Protein AF-A0A2M8PJF8-F1 (afdb_monomer)

pLDDT: mean 92.07, std 5.93, range [59.44, 97.94]

Secondary structure (DSSP, 8-state):
--S-TT---HHHHHHHHHHHHHHTS----GGGHHHHHHHHHHSSSS---GGGGGGGGTTS----TTT-S--S------HHHHH-HHHHHHHHHHHHHH-

Mean predicted aligned error: 5.05 Å

Solvent-accessible surface area (backbone atoms only — not comparable to full-atom values): 6313 Å² total; per-residue (Å²): 134,88,83,52,97,78,70,71,68,57,64,64,55,52,51,50,52,51,46,46,32,43,76,72,68,67,52,67,67,76,87,45,50,64,35,52,53,19,36,73,77,53,74,26,67,51,95,59,64,74,84,52,47,60,59,73,46,72,88,66,86,68,84,53,73,94,78,49,92,82,72,96,76,82,87,84,75,51,64,51,35,32,70,36,77,75,39,25,56,53,50,52,48,53,50,68,69,74,102

Foldseek 3Di:
DPPDPVPDPVPVVVVVVVCCCCVPVVDDDPVCPQQVVCCVPPVASDPDHPVQQCVLCPPVPDDDCVGDDDDPDDDDDDRCCRPPPVNVVVVSVVSVVVD

Sequence (99 aa):
MEACPLEIEHIPAIVDMRRYLAMTEGQFPQELETTFRNLENNFTPWAFSSETRADWAKDLDVPLMAQAKDVEYLFWVGCAGSFDDRYKKVSRSIVKILK

Nearest PDB structures (foldseek):
  6g2j-assembly1_Z  TM=2.040E-01  e=5.927E+00  Mus musculus

Structure (mmCIF, N/CA/C/O backbone):
data_AF-A0A2M8PJF8-F1
#
_entry.id   AF-A0A2M8PJF8-F1
#
loop_
_atom_site.group_PDB
_atom_site.id
_atom_site.type_symbol
_atom_site.label_atom_id
_atom_site.label_alt_id
_atom_site.label_comp_id
_atom_site.label_asym_id
_atom_site.label_entity_id
_atom_site.label_seq_id
_atom_site.pdbx_PDB_ins_code
_atom_site.Cartn_x
_atom_site.Cartn_y
_atom_site.Cartn_z
_atom_site.occupancy
_atom_site.B_iso_or_equiv
_atom_site.auth_seq_id
_atom_site.auth_comp_id
_atom_site.auth_asym_id
_atom_site.auth_atom_id
_atom_site.pdbx_PDB_model_num
ATOM 1 N N . MET A 1 1 ? -12.345 19.559 3.506 1.00 59.44 1 MET A N 1
ATOM 2 C CA . MET A 1 1 ? -13.764 19.170 3.533 1.00 59.44 1 MET A CA 1
ATOM 3 C C . MET A 1 1 ? -14.539 20.461 3.357 1.00 59.44 1 MET A C 1
ATOM 5 O O . MET A 1 1 ? -14.680 21.195 4.309 1.00 59.44 1 MET A O 1
ATOM 9 N N . GLU A 1 2 ? -14.927 20.805 2.129 1.00 67.12 2 GLU A N 1
ATOM 10 C CA . GLU A 1 2 ? -15.558 22.111 1.830 1.00 67.12 2 GLU A CA 1
ATOM 11 C C . GLU A 1 2 ? -17.069 21.995 1.564 1.00 67.12 2 GLU A C 1
ATOM 13 O O . GLU A 1 2 ? -17.722 22.956 1.182 1.00 67.12 2 GLU A O 1
ATOM 18 N N . ALA A 1 3 ? -17.648 20.803 1.752 1.00 79.94 3 ALA A N 1
ATOM 19 C CA . ALA A 1 3 ? -19.051 20.545 1.426 1.00 79.94 3 ALA A CA 1
ATOM 20 C C . ALA A 1 3 ? -20.028 20.846 2.580 1.00 79.94 3 ALA A C 1
ATOM 22 O O . ALA A 1 3 ? -21.211 21.058 2.324 1.00 79.94 3 ALA A O 1
ATOM 23 N N . CYS A 1 4 ? -19.576 20.830 3.843 1.00 83.56 4 CYS A N 1
ATOM 24 C CA . CYS A 1 4 ? -20.452 21.081 4.990 1.00 83.56 4 CYS A CA 1
ATOM 25 C C . CYS A 1 4 ? -20.511 22.588 5.296 1.00 83.56 4 CYS A C 1
ATOM 27 O O . CYS A 1 4 ? -19.492 23.148 5.692 1.00 83.56 4 CYS A O 1
ATOM 29 N N . PRO A 1 5 ? -21.685 23.242 5.211 1.00 86.19 5 PRO A N 1
ATOM 30 C CA . PRO A 1 5 ? -21.817 24.686 5.441 1.00 86.19 5 PRO A CA 1
ATOM 31 C C . PRO A 1 5 ? -21.659 25.102 6.913 1.00 86.19 5 PRO A C 1
ATOM 33 O O . PRO A 1 5 ? -21.673 26.289 7.217 1.00 86.19 5 PRO A O 1
ATOM 36 N N . LEU A 1 6 ? -21.556 24.130 7.825 1.00 89.19 6 LEU A N 1
ATOM 37 C CA . LEU A 1 6 ? -21.364 24.330 9.265 1.00 89.19 6 LEU A CA 1
ATOM 38 C C . LEU A 1 6 ? -19.978 23.866 9.737 1.00 89.19 6 LEU A C 1
ATOM 40 O O . LEU A 1 6 ? -19.758 23.772 10.939 1.00 89.19 6 LEU A O 1
ATOM 44 N N . GLU A 1 7 ? -19.087 23.512 8.803 1.00 85.62 7 GLU A N 1
ATOM 45 C CA . GLU A 1 7 ? -17.705 23.097 9.095 1.00 85.62 7 GLU A CA 1
ATOM 46 C C . GLU A 1 7 ? -17.606 21.924 10.093 1.00 85.62 7 GLU A C 1
ATOM 48 O O . GLU A 1 7 ? -16.667 21.801 10.877 1.00 85.62 7 GLU A O 1
ATOM 53 N N . ILE A 1 8 ? -18.592 21.019 10.068 1.00 88.38 8 ILE A N 1
ATOM 54 C CA . ILE A 1 8 ? -18.587 19.828 10.921 1.00 88.38 8 ILE A CA 1
ATOM 55 C C . ILE A 1 8 ? -17.636 18.778 10.334 1.00 88.38 8 ILE A C 1
ATOM 57 O O . ILE A 1 8 ? -17.972 18.061 9.383 1.00 88.38 8 ILE A O 1
ATOM 61 N N . GLU A 1 9 ? -16.482 18.620 10.978 1.00 89.44 9 GLU A N 1
ATOM 62 C CA . GLU A 1 9 ? -15.428 17.652 10.640 1.00 89.44 9 GLU A CA 1
ATOM 63 C C . GLU A 1 9 ? -15.746 16.224 11.128 1.00 89.44 9 GLU A C 1
ATOM 65 O O . GLU A 1 9 ? -15.037 15.608 11.925 1.00 89.44 9 GLU A O 1
ATOM 70 N N . HIS A 1 10 ? -16.846 15.661 10.636 1.00 89.31 10 HIS A N 1
ATOM 71 C CA . HIS A 1 10 ? -17.306 14.325 11.024 1.00 89.31 10 HIS A CA 1
ATOM 72 C C . HIS A 1 10 ? -16.415 13.187 10.490 1.00 89.31 10 HIS A C 1
ATOM 74 O O . HIS A 1 10 ? -16.305 12.150 11.144 1.00 89.31 10 HIS A O 1
ATOM 80 N N . ILE A 1 11 ? -15.756 13.345 9.332 1.00 91.94 11 ILE A N 1
ATOM 81 C CA . ILE A 1 11 ? -14.896 12.283 8.775 1.00 91.94 11 ILE A CA 1
ATOM 82 C C . ILE A 1 11 ? -13.649 12.049 9.640 1.00 91.94 11 ILE A C 1
ATOM 84 O O . ILE A 1 11 ? -13.444 10.892 10.010 1.00 91.94 11 ILE A O 1
ATOM 88 N N . PRO A 1 12 ? -12.845 13.070 10.017 1.00 93.25 12 PRO A N 1
ATOM 89 C CA . PRO A 1 12 ? -11.728 12.868 10.939 1.00 93.25 12 PRO A CA 1
ATOM 90 C C . PRO A 1 12 ? -12.160 12.193 12.241 1.00 93.25 12 PRO A C 1
ATOM 92 O O . PRO A 1 12 ? -11.570 11.188 12.622 1.00 93.25 12 PRO A O 1
ATOM 95 N N . ALA A 1 13 ? -13.258 12.651 12.853 1.00 93.31 13 ALA A N 1
ATOM 96 C CA . ALA A 1 13 ? -13.775 12.062 14.088 1.00 93.31 13 ALA A CA 1
ATOM 97 C C . ALA A 1 13 ? -14.123 10.567 13.934 1.00 93.31 13 ALA A C 1
ATOM 99 O O . ALA A 1 13 ? -13.753 9.744 14.773 1.00 93.31 13 ALA A O 1
ATOM 100 N N . ILE A 1 14 ? -14.798 10.186 12.842 1.00 95.62 14 ILE A N 1
ATOM 101 C CA . ILE A 1 14 ? -15.141 8.782 12.561 1.00 95.62 14 ILE A CA 1
ATOM 102 C C . ILE A 1 14 ? -13.886 7.945 12.284 1.00 95.62 14 ILE A C 1
ATOM 104 O O . ILE A 1 14 ? -13.793 6.803 12.7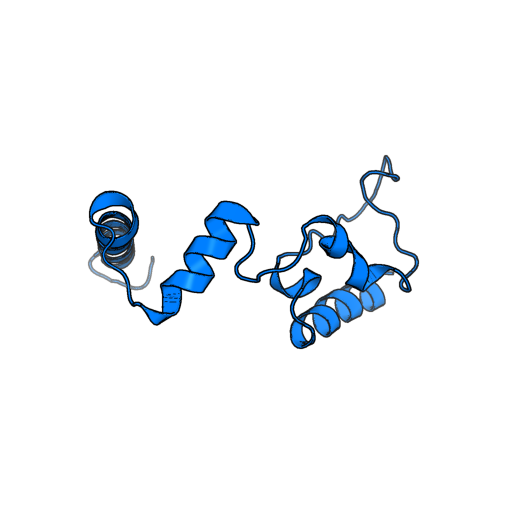41 1.00 95.62 14 ILE A O 1
ATOM 108 N N . VAL A 1 15 ? -12.927 8.483 11.529 1.00 96.50 15 VAL A N 1
ATOM 109 C CA . VAL A 1 15 ? -11.668 7.795 11.215 1.00 96.50 15 VAL A CA 1
ATOM 110 C C . VAL A 1 15 ? -10.841 7.578 12.483 1.00 96.50 15 VAL A C 1
ATOM 112 O O . VAL A 1 15 ? -10.321 6.481 12.678 1.00 96.50 15 VAL A O 1
ATOM 115 N N . ASP A 1 16 ? -10.770 8.570 13.367 1.00 97.12 16 ASP A N 1
ATOM 116 C CA . ASP A 1 16 ? -10.035 8.490 14.630 1.00 97.12 16 ASP A CA 1
ATOM 117 C C . ASP A 1 16 ? -10.665 7.479 15.588 1.00 97.12 16 ASP A C 1
ATOM 119 O O . ASP A 1 16 ? -9.959 6.629 16.132 1.00 97.12 16 ASP A O 1
ATOM 123 N N . MET A 1 17 ? -11.996 7.483 15.714 1.00 97.38 17 MET A N 1
ATOM 124 C CA . MET A 1 17 ? -12.727 6.464 16.469 1.00 97.38 17 MET A CA 1
ATOM 125 C C . MET A 1 17 ? -12.435 5.053 15.936 1.00 97.38 17 MET A C 1
ATOM 127 O O . MET A 1 17 ? -12.121 4.154 16.712 1.00 97.38 17 MET A O 1
ATOM 131 N N . ARG A 1 18 ? -12.487 4.837 14.613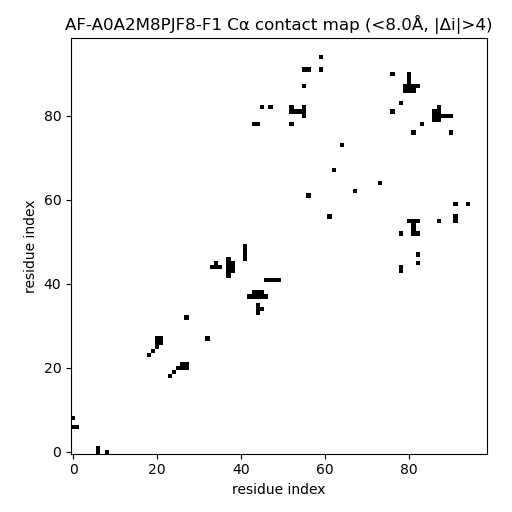 1.00 96.69 18 ARG A N 1
ATOM 132 C CA . ARG A 1 18 ? -12.171 3.526 14.013 1.00 96.69 18 ARG A CA 1
ATOM 133 C C . ARG A 1 18 ? -10.718 3.124 14.231 1.00 96.69 18 ARG A C 1
ATOM 135 O O . ARG A 1 18 ? -10.447 1.947 14.445 1.00 96.69 18 ARG A O 1
ATOM 142 N N . ARG A 1 19 ? -9.791 4.084 14.191 1.00 96.25 19 ARG A N 1
ATOM 143 C CA . ARG A 1 19 ? -8.378 3.838 14.486 1.00 96.25 19 ARG A CA 1
ATOM 144 C C . ARG A 1 19 ? -8.190 3.393 15.932 1.00 96.25 19 ARG A C 1
ATOM 146 O O . ARG A 1 19 ? -7.483 2.420 16.150 1.00 96.25 19 ARG A O 1
ATOM 153 N N . TYR A 1 20 ? -8.844 4.055 16.888 1.00 97.94 20 TYR A N 1
ATOM 154 C CA . TYR A 1 20 ? -8.821 3.655 18.297 1.00 97.94 20 TYR A CA 1
ATOM 155 C C . TYR A 1 20 ? -9.377 2.237 18.485 1.00 97.94 20 TYR A C 1
ATOM 157 O O . TYR A 1 20 ? -8.716 1.395 19.089 1.00 97.94 20 TYR A O 1
ATOM 165 N N . LEU A 1 21 ? -10.542 1.940 17.897 1.00 97.56 21 LEU A N 1
ATOM 166 C CA . LEU A 1 21 ? -11.136 0.603 17.965 1.00 97.56 21 LEU A CA 1
ATOM 167 C C . LEU A 1 21 ? -10.189 -0.466 17.404 1.00 97.56 21 LEU A C 1
ATOM 169 O O . LEU A 1 21 ? -9.960 -1.477 18.056 1.00 97.5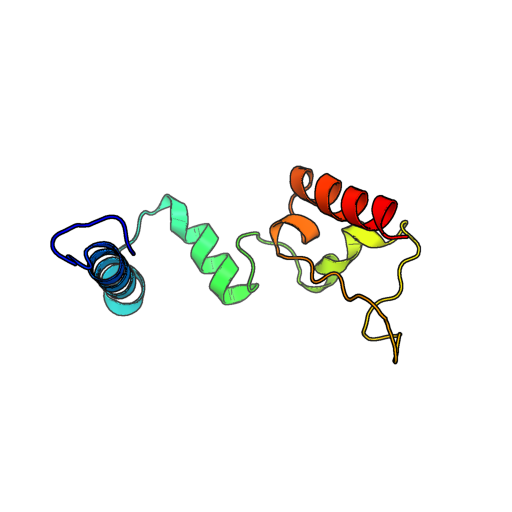6 21 LEU A O 1
ATOM 173 N N . ALA A 1 22 ? -9.584 -0.231 16.239 1.00 95.12 22 ALA A N 1
ATOM 174 C CA . ALA A 1 22 ? -8.715 -1.218 15.607 1.00 95.12 22 ALA A CA 1
ATOM 175 C C . ALA A 1 22 ? -7.346 -1.363 16.298 1.00 95.12 22 ALA A C 1
ATOM 177 O O . ALA A 1 22 ? -6.888 -2.484 16.497 1.00 95.12 22 ALA A O 1
ATOM 178 N N . MET A 1 23 ? -6.683 -0.253 16.642 1.00 94.50 23 MET A N 1
ATOM 179 C CA . MET A 1 23 ? -5.296 -0.255 17.131 1.00 94.50 23 MET A CA 1
ATOM 180 C C . MET A 1 23 ? -5.175 -0.385 18.651 1.00 94.50 23 MET A C 1
ATOM 182 O O . MET A 1 23 ? -4.169 -0.907 19.121 1.00 94.50 23 MET A O 1
ATOM 186 N N . THR A 1 24 ? -6.160 0.097 19.413 1.00 96.75 24 THR A N 1
ATOM 187 C CA . THR A 1 24 ? -6.129 0.070 20.884 1.00 96.75 24 THR A CA 1
ATOM 188 C C . THR A 1 24 ? -7.010 -1.041 21.441 1.00 96.75 24 THR A C 1
ATOM 190 O O . THR A 1 24 ? -6.558 -1.815 22.277 1.00 96.75 24 THR A O 1
ATOM 193 N N . GLU A 1 25 ? -8.254 -1.144 20.969 1.00 97.19 25 GLU A N 1
ATOM 194 C CA . GLU A 1 25 ? -9.226 -2.123 21.487 1.00 97.19 25 GLU A CA 1
ATOM 195 C C . GLU A 1 25 ? -9.169 -3.477 20.759 1.00 97.19 25 GLU A C 1
ATOM 197 O O . GLU A 1 25 ? -9.806 -4.437 21.190 1.00 97.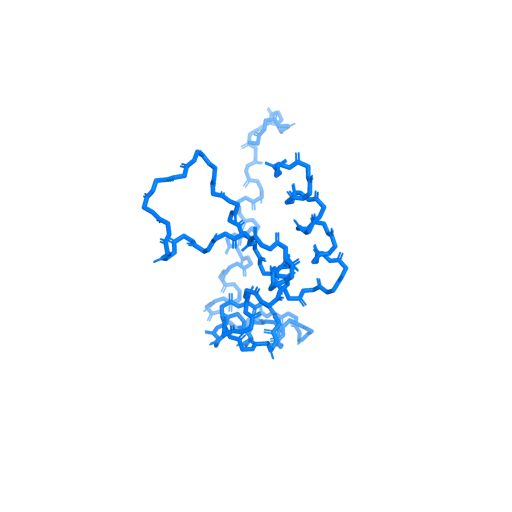19 25 GLU A O 1
ATOM 202 N N . GLY A 1 26 ? -8.457 -3.567 19.629 1.00 94.81 26 GLY A N 1
ATOM 203 C CA . GLY A 1 26 ? -8.437 -4.767 18.784 1.00 94.81 26 GLY A CA 1
ATOM 204 C C . GLY A 1 26 ? -9.804 -5.121 18.180 1.00 94.81 26 GLY A C 1
ATOM 205 O O . GLY A 1 26 ? -10.037 -6.262 17.791 1.00 94.81 26 GLY A O 1
ATOM 206 N N . GLN A 1 27 ? -10.726 -4.159 18.113 1.00 96.75 27 GLN A N 1
ATOM 207 C CA . GLN A 1 27 ? -12.084 -4.336 17.614 1.00 96.75 27 GLN A CA 1
ATOM 208 C C . GLN A 1 27 ? -12.173 -3.980 16.130 1.00 96.75 27 GLN A C 1
ATOM 210 O O . GLN A 1 27 ? -12.203 -2.811 15.738 1.00 96.75 27 GLN A O 1
ATOM 215 N N . PHE A 1 28 ? -12.267 -5.008 15.292 1.00 95.75 28 PHE A N 1
ATOM 216 C CA . PHE A 1 28 ? -12.501 -4.889 13.856 1.00 95.75 28 PHE A CA 1
ATOM 217 C C . PHE A 1 28 ? -13.248 -6.123 13.316 1.00 95.75 28 PHE A C 1
ATOM 219 O O . PHE A 1 28 ? -13.256 -7.166 13.970 1.00 95.75 28 PHE A O 1
ATOM 226 N N . PRO A 1 29 ? -13.892 -6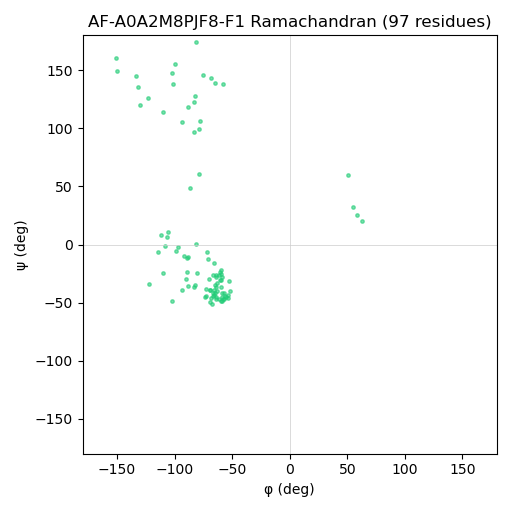.028 12.137 1.00 96.38 29 PRO A N 1
ATOM 227 C CA . PRO A 1 29 ? -14.569 -7.166 11.515 1.00 96.38 29 PRO A CA 1
ATOM 228 C C . PRO A 1 29 ? -13.624 -8.346 11.268 1.00 96.38 29 PRO A C 1
ATOM 230 O O . PRO A 1 29 ? -12.504 -8.153 10.787 1.00 96.38 29 PRO A O 1
ATOM 233 N N . GLN A 1 30 ? -14.086 -9.568 11.541 1.00 95.69 30 GLN A N 1
ATOM 234 C CA . GLN A 1 30 ? -13.277 -10.786 11.413 1.00 95.69 30 GLN A CA 1
ATOM 235 C C . GLN A 1 30 ? -12.769 -11.000 9.978 1.00 95.69 30 GLN A C 1
ATOM 237 O O . GLN A 1 30 ? -11.665 -11.495 9.758 1.00 95.69 30 GLN A O 1
ATOM 242 N N . GLU A 1 31 ? -13.526 -10.548 8.981 1.00 95.88 31 GLU A N 1
ATOM 243 C CA . GLU A 1 31 ? -13.164 -10.608 7.566 1.00 95.88 31 GLU A CA 1
ATOM 244 C C . GLU A 1 31 ? -11.870 -9.835 7.249 1.00 95.88 31 GLU A C 1
ATOM 246 O O . GLU A 1 31 ? -11.189 -10.134 6.266 1.00 95.88 31 GLU A O 1
ATOM 251 N N . LEU A 1 32 ? -11.500 -8.852 8.080 1.00 94.69 32 LEU A N 1
ATOM 252 C CA . LEU A 1 32 ? -10.284 -8.055 7.912 1.00 94.69 32 LEU A CA 1
ATOM 253 C C . LEU A 1 32 ? -9.049 -8.667 8.576 1.00 94.69 32 LEU A C 1
ATOM 255 O O . LEU A 1 32 ? -7.942 -8.219 8.282 1.00 94.69 32 LEU A O 1
ATOM 259 N N . GLU A 1 33 ? -9.195 -9.703 9.403 1.00 94.50 33 GLU A N 1
ATOM 260 C CA . GLU A 1 33 ? -8.096 -10.285 10.183 1.00 94.50 33 GLU A CA 1
ATOM 261 C C . GLU A 1 33 ? -6.917 -10.710 9.295 1.00 94.50 33 GLU A C 1
ATOM 263 O O . GLU A 1 33 ? -5.761 -10.379 9.559 1.00 94.50 33 GLU A O 1
ATOM 268 N N . THR A 1 34 ? -7.207 -11.381 8.176 1.00 95.06 34 THR A N 1
ATOM 269 C CA . THR A 1 34 ? -6.170 -11.785 7.215 1.00 95.06 34 THR A CA 1
ATOM 270 C C . THR A 1 34 ? -5.504 -10.587 6.548 1.00 95.06 34 THR A C 1
ATOM 272 O O . THR A 1 34 ? -4.288 -10.583 6.371 1.00 95.06 34 THR A O 1
ATOM 275 N N . THR A 1 35 ? -6.278 -9.555 6.215 1.00 94.44 35 THR A N 1
ATOM 276 C CA . THR A 1 35 ? -5.744 -8.332 5.609 1.00 94.44 35 THR A CA 1
ATOM 277 C C . THR A 1 35 ? -4.806 -7.614 6.575 1.00 94.44 35 THR A C 1
ATOM 279 O O . THR A 1 35 ? -3.700 -7.251 6.184 1.00 94.44 35 THR A O 1
ATOM 282 N N . PHE A 1 36 ? -5.203 -7.444 7.838 1.00 94.56 36 PHE A N 1
ATOM 283 C CA . PHE A 1 36 ? -4.383 -6.784 8.856 1.00 94.56 36 PHE A CA 1
ATOM 284 C C . PHE A 1 36 ? -3.117 -7.571 9.176 1.00 94.56 36 PHE A C 1
ATOM 286 O O . PHE A 1 36 ? -2.035 -6.989 9.165 1.00 94.56 36 PHE A O 1
AT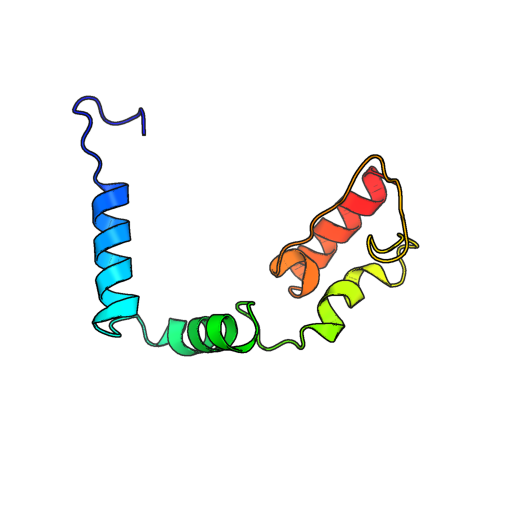OM 293 N N . ARG A 1 37 ? -3.215 -8.897 9.314 1.00 93.88 37 ARG A N 1
ATOM 294 C CA . ARG A 1 37 ? -2.039 -9.759 9.483 1.00 93.88 37 ARG A CA 1
ATOM 295 C C . ARG A 1 37 ? -1.062 -9.638 8.310 1.00 93.88 37 ARG A C 1
ATOM 297 O O . ARG A 1 37 ? 0.147 -9.600 8.524 1.00 93.88 37 ARG A O 1
ATOM 304 N N . ASN A 1 38 ? -1.553 -9.576 7.072 1.00 95.00 38 ASN A N 1
ATOM 305 C CA . ASN A 1 38 ? -0.686 -9.395 5.905 1.00 95.00 38 ASN A CA 1
ATOM 306 C C . ASN A 1 38 ? -0.066 -7.992 5.865 1.00 95.00 38 ASN A C 1
ATOM 308 O O . ASN A 1 38 ? 1.109 -7.862 5.534 1.00 95.00 38 ASN A O 1
ATOM 312 N N . LEU A 1 39 ? -0.817 -6.948 6.226 1.00 93.25 39 LEU A N 1
ATOM 313 C CA . LEU A 1 39 ? -0.288 -5.584 6.290 1.00 93.25 39 LEU A CA 1
ATOM 314 C C . LEU A 1 39 ? 0.821 -5.453 7.337 1.00 93.25 39 LEU A C 1
ATOM 316 O O . LEU A 1 39 ? 1.821 -4.799 7.061 1.00 93.25 39 LEU A O 1
ATOM 320 N N . GLU A 1 40 ? 0.667 -6.102 8.489 1.00 91.31 40 GLU A N 1
ATOM 321 C CA . GLU A 1 40 ? 1.664 -6.109 9.561 1.00 91.31 40 GLU A CA 1
ATOM 322 C C . GLU A 1 40 ? 2.937 -6.873 9.169 1.00 91.31 40 GLU A C 1
ATOM 324 O O . GLU A 1 40 ? 4.040 -6.370 9.359 1.00 91.31 40 GLU A O 1
ATOM 329 N N . ASN A 1 41 ? 2.799 -8.066 8.582 1.00 91.81 41 ASN A N 1
ATOM 330 C CA . ASN A 1 41 ? 3.947 -8.938 8.308 1.00 91.81 41 ASN A CA 1
ATOM 331 C C . ASN A 1 41 ? 4.610 -8.683 6.945 1.00 91.81 41 ASN A C 1
ATOM 333 O O . ASN A 1 41 ? 5.824 -8.810 6.809 1.00 91.81 41 ASN A O 1
ATOM 337 N N . ASN A 1 42 ? 3.821 -8.340 5.925 1.00 91.50 42 ASN A N 1
ATOM 338 C CA . ASN A 1 42 ? 4.268 -8.256 4.531 1.00 91.50 42 ASN A CA 1
ATOM 339 C C . ASN A 1 42 ? 4.226 -6.827 3.967 1.00 91.50 42 ASN A C 1
ATOM 341 O O . ASN A 1 42 ? 4.668 -6.614 2.838 1.00 91.50 42 ASN A O 1
ATOM 345 N N . PHE A 1 43 ? 3.683 -5.846 4.701 1.00 91.25 43 PHE A N 1
ATOM 346 C CA . PHE A 1 43 ? 3.473 -4.467 4.224 1.00 91.25 43 PHE A CA 1
ATOM 347 C C . PHE A 1 43 ? 2.583 -4.372 2.965 1.00 91.25 43 PHE A C 1
ATOM 349 O O . PHE A 1 43 ? 2.663 -3.428 2.176 1.00 91.25 43 PHE A O 1
ATOM 356 N N . THR A 1 44 ? 1.714 -5.361 2.757 1.00 93.69 44 THR A N 1
ATOM 357 C CA . THR A 1 44 ? 0.759 -5.449 1.643 1.00 93.69 44 THR A CA 1
ATOM 358 C C . THR A 1 44 ? -0.479 -6.225 2.104 1.00 93.69 44 THR A C 1
ATOM 360 O O . THR A 1 44 ? -0.350 -7.091 2.961 1.00 93.69 44 THR A O 1
ATOM 363 N N . PRO A 1 45 ? -1.692 -5.961 1.580 1.00 93.69 45 PRO A N 1
ATOM 364 C CA . PRO A 1 45 ? -2.888 -6.690 2.016 1.00 93.69 45 PRO A CA 1
ATOM 365 C C . PRO A 1 45 ? -2.923 -8.157 1.542 1.00 93.69 45 PRO A C 1
ATOM 367 O O . PRO A 1 45 ? -3.731 -8.947 2.034 1.00 93.69 45 PRO A O 1
ATOM 370 N N . TRP A 1 46 ? -2.044 -8.545 0.612 1.00 91.38 46 TRP A N 1
ATOM 371 C CA . TRP A 1 46 ? -1.930 -9.911 0.094 1.00 91.38 46 TRP A CA 1
ATOM 372 C C . TRP A 1 46 ? -0.776 -10.689 0.738 1.00 91.38 46 TRP A C 1
ATOM 374 O O . TRP A 1 46 ? 0.223 -10.113 1.155 1.00 91.38 46 TRP A O 1
ATOM 384 N N . ALA A 1 47 ? -0.872 -12.017 0.747 1.00 90.00 47 ALA A N 1
ATOM 385 C CA . ALA A 1 47 ? 0.163 -12.913 1.267 1.00 90.00 47 ALA A CA 1
ATOM 386 C C . ALA A 1 47 ? 1.228 -13.265 0.205 1.00 90.00 47 ALA A C 1
ATOM 388 O O . ALA A 1 47 ? 1.526 -14.436 -0.019 1.00 90.00 47 ALA A O 1
ATOM 389 N N . PHE A 1 48 ? 1.768 -12.260 -0.492 1.00 91.25 48 PHE A N 1
ATOM 390 C CA . PHE A 1 48 ? 2.855 -12.450 -1.460 1.00 91.25 48 PHE A CA 1
ATOM 391 C C . PHE A 1 48 ? 4.199 -12.022 -0.871 1.00 91.25 48 PHE A C 1
ATOM 393 O O . PHE A 1 48 ? 4.267 -11.074 -0.090 1.00 91.25 48 PHE A O 1
ATOM 400 N N . SER A 1 49 ? 5.272 -12.696 -1.294 1.00 90.62 49 SER A N 1
ATOM 401 C CA . SER A 1 49 ? 6.639 -12.314 -0.929 1.00 90.62 49 SER A CA 1
ATOM 402 C C . SER A 1 49 ? 6.999 -10.949 -1.518 1.00 90.62 49 SER A C 1
ATOM 404 O O . SER A 1 49 ? 6.714 -10.666 -2.688 1.00 90.62 49 SER A O 1
ATOM 406 N N . SER A 1 50 ? 7.692 -10.129 -0.727 1.00 89.25 50 SER A N 1
ATOM 407 C CA . SER A 1 50 ? 8.219 -8.826 -1.141 1.00 89.25 50 SER A CA 1
ATOM 408 C C . SER A 1 50 ? 9.174 -8.922 -2.337 1.00 89.25 50 SER A C 1
ATOM 410 O O . SER A 1 50 ? 9.223 -7.999 -3.150 1.00 89.25 50 SER A O 1
ATOM 412 N N . GLU A 1 51 ? 9.864 -10.051 -2.509 1.00 91.25 51 GLU A N 1
ATOM 413 C CA . GLU A 1 51 ? 10.782 -10.302 -3.629 1.00 91.25 51 GLU A CA 1
ATOM 414 C C . GLU A 1 51 ? 10.061 -10.307 -4.983 1.00 91.25 51 GLU A C 1
ATOM 416 O O . GLU A 1 51 ? 10.597 -9.848 -5.988 1.00 91.25 51 GLU A O 1
ATOM 421 N N . THR A 1 52 ? 8.804 -10.758 -5.004 1.00 92.56 52 THR A N 1
ATOM 422 C CA . THR A 1 52 ? 8.000 -10.865 -6.234 1.00 92.56 52 THR A CA 1
ATOM 423 C C . THR A 1 52 ? 7.364 -9.537 -6.658 1.00 92.56 52 THR A C 1
ATOM 425 O O . THR A 1 52 ? 6.673 -9.460 -7.673 1.00 92.56 52 THR A O 1
ATOM 428 N N . ARG A 1 53 ? 7.596 -8.448 -5.910 1.00 92.50 53 ARG A N 1
ATOM 429 C CA . ARG A 1 53 ? 6.938 -7.144 -6.113 1.00 92.50 53 ARG A CA 1
ATOM 430 C C . ARG A 1 53 ? 7.212 -6.518 -7.486 1.00 92.50 53 ARG A C 1
ATOM 432 O O . ARG A 1 53 ? 6.397 -5.721 -7.959 1.00 92.50 53 ARG A O 1
ATOM 439 N N . ALA A 1 54 ? 8.340 -6.857 -8.112 1.00 93.56 54 ALA A N 1
ATOM 440 C CA . ALA A 1 54 ? 8.746 -6.366 -9.432 1.00 93.56 54 ALA A CA 1
ATOM 441 C C . ALA A 1 54 ? 8.409 -7.334 -10.584 1.00 93.56 54 ALA A C 1
ATOM 443 O O . ALA 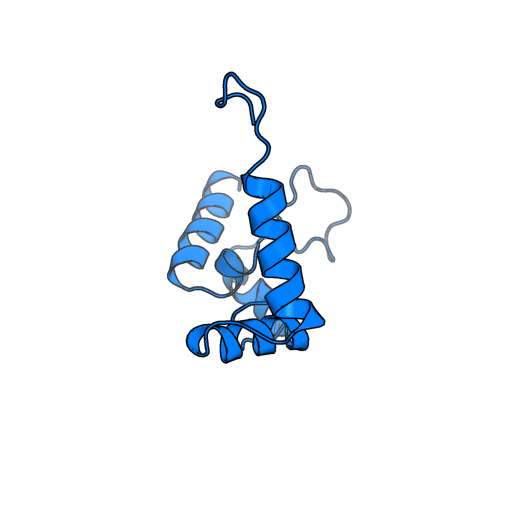A 1 54 ? 8.630 -7.003 -11.749 1.00 93.56 54 ALA A O 1
ATOM 444 N N . ASP A 1 55 ? 7.840 -8.508 -10.292 1.00 93.88 55 ASP A N 1
ATOM 445 C CA . ASP A 1 55 ? 7.634 -9.572 -11.282 1.00 93.88 55 ASP A CA 1
ATOM 446 C C . ASP A 1 55 ? 6.736 -9.155 -12.446 1.00 93.88 55 ASP A C 1
ATOM 448 O O . ASP A 1 55 ? 6.933 -9.597 -13.577 1.00 93.88 55 ASP A O 1
ATOM 452 N N . TRP A 1 56 ? 5.788 -8.254 -12.189 1.00 94.69 56 TRP A N 1
ATOM 453 C CA . TRP A 1 56 ? 4.855 -7.738 -13.189 1.00 94.69 56 TRP A CA 1
ATOM 454 C C . TRP A 1 56 ? 5.536 -7.023 -14.372 1.00 94.69 56 TRP A C 1
ATOM 456 O O . TRP A 1 56 ? 4.906 -6.906 -15.427 1.00 94.69 56 TRP A O 1
ATOM 466 N N . ALA A 1 57 ? 6.779 -6.551 -14.197 1.00 94.06 57 ALA A N 1
ATOM 467 C CA . ALA A 1 57 ? 7.531 -5.747 -15.164 1.00 94.06 57 ALA A CA 1
ATOM 468 C C . ALA A 1 57 ? 8.695 -6.491 -15.847 1.00 94.06 57 ALA A C 1
ATOM 470 O O . ALA A 1 57 ? 9.360 -5.897 -16.695 1.00 94.06 57 ALA A O 1
ATOM 471 N N . LYS A 1 58 ? 8.947 -7.768 -15.512 1.00 91.62 58 LYS A N 1
ATOM 472 C CA . LYS A 1 58 ? 10.116 -8.540 -15.992 1.00 91.62 58 LYS A CA 1
ATOM 473 C C . LYS A 1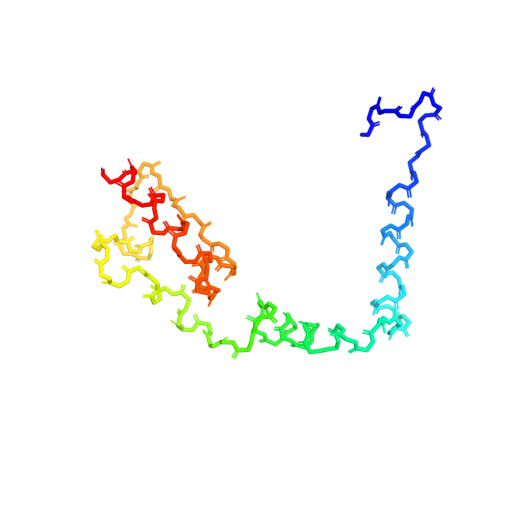 58 ? 10.285 -8.546 -17.517 1.00 91.62 58 LYS A C 1
ATOM 475 O O . LYS A 1 58 ? 11.406 -8.606 -18.004 1.00 91.62 58 LYS A O 1
ATOM 480 N N . ASP A 1 59 ? 9.190 -8.478 -18.263 1.00 92.88 59 ASP A N 1
ATOM 481 C CA . ASP A 1 59 ? 9.149 -8.539 -19.726 1.00 92.88 59 ASP A CA 1
ATOM 482 C C . ASP A 1 59 ? 8.872 -7.182 -20.398 1.00 92.88 59 ASP A C 1
ATOM 484 O O . ASP A 1 59 ? 8.596 -7.128 -21.595 1.00 92.88 59 ASP A O 1
ATOM 488 N N . LEU A 1 60 ? 8.919 -6.078 -19.645 1.00 92.00 60 LEU A N 1
ATOM 489 C CA . LEU A 1 60 ? 8.649 -4.734 -20.167 1.00 92.00 60 LEU A CA 1
ATOM 490 C C . LEU A 1 60 ? 9.909 -3.922 -20.494 1.00 92.00 60 LEU A C 1
ATOM 492 O O . LEU A 1 60 ? 9.783 -2.837 -21.068 1.00 92.00 60 LEU A O 1
ATOM 496 N N . ASP A 1 61 ? 11.097 -4.455 -20.182 1.00 89.12 61 ASP A N 1
ATOM 497 C CA . ASP A 1 61 ? 12.385 -3.794 -20.432 1.00 89.12 61 ASP A CA 1
ATOM 498 C C . ASP A 1 61 ? 12.374 -2.354 -19.879 1.00 89.12 61 ASP A C 1
ATOM 500 O O . ASP A 1 61 ? 12.438 -1.364 -20.608 1.00 89.12 61 ASP A O 1
ATOM 504 N N . VAL A 1 62 ? 12.153 -2.258 -18.564 1.00 89.75 62 VAL A N 1
ATOM 505 C CA . VAL A 1 62 ? 12.130 -1.007 -17.793 1.00 89.75 62 VAL A CA 1
ATOM 506 C C . VAL A 1 62 ? 13.165 -1.138 -16.676 1.00 89.75 62 VAL A C 1
ATOM 508 O O . VAL A 1 62 ? 13.100 -2.116 -15.923 1.00 89.75 62 VAL A O 1
ATOM 511 N N . PRO A 1 63 ? 14.117 -0.198 -16.545 1.00 89.94 63 PRO A N 1
ATOM 512 C CA . PRO A 1 63 ? 15.134 -0.282 -15.509 1.00 89.94 63 PRO A CA 1
ATOM 513 C C . PRO A 1 63 ? 14.515 -0.091 -14.123 1.00 89.94 63 PRO A C 1
ATOM 515 O O . PRO A 1 63 ? 13.611 0.723 -13.924 1.00 89.94 63 PRO A O 1
ATOM 518 N N . LEU A 1 64 ? 15.034 -0.819 -13.134 1.00 90.56 64 LEU A N 1
ATOM 519 C CA . LEU A 1 64 ? 14.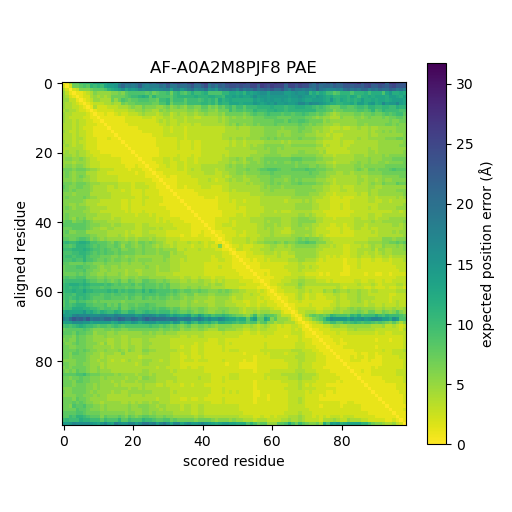705 -0.545 -11.739 1.00 90.56 64 LEU A CA 1
ATOM 520 C C . LEU A 1 64 ? 15.459 0.702 -11.273 1.00 90.56 64 LEU A C 1
ATOM 522 O O . LEU A 1 64 ? 16.621 0.899 -11.624 1.00 90.56 64 LEU A O 1
ATOM 526 N N . MET A 1 65 ? 14.847 1.496 -10.393 1.00 90.31 65 MET A N 1
ATOM 527 C CA . MET A 1 65 ? 15.506 2.683 -9.826 1.00 90.31 65 MET A CA 1
ATOM 528 C C . MET A 1 65 ? 16.799 2.341 -9.063 1.00 90.31 65 MET A C 1
ATOM 530 O O . MET A 1 65 ? 17.706 3.153 -8.985 1.00 90.31 65 MET A O 1
ATOM 534 N N . ALA A 1 66 ? 16.937 1.114 -8.549 1.00 88.44 66 ALA A N 1
ATOM 535 C CA . ALA A 1 66 ? 18.188 0.647 -7.940 1.00 88.44 66 ALA A CA 1
ATOM 536 C C . ALA A 1 66 ? 19.361 0.528 -8.941 1.00 88.44 66 ALA A C 1
ATOM 538 O O . ALA A 1 66 ? 20.510 0.404 -8.527 1.00 88.44 66 ALA A O 1
ATOM 539 N N . GLN A 1 67 ? 19.074 0.522 -10.246 1.00 87.81 67 GLN A N 1
ATOM 540 C CA . GLN A 1 67 ? 20.038 0.329 -11.334 1.00 87.81 67 GLN A CA 1
ATOM 541 C C . GLN A 1 67 ? 20.272 1.614 -12.143 1.00 87.81 67 GLN A C 1
ATOM 543 O O . GLN A 1 67 ? 21.332 1.767 -12.747 1.00 87.81 67 GLN A O 1
ATOM 548 N N . ALA A 1 68 ? 19.308 2.537 -12.154 1.00 86.06 68 ALA A N 1
ATOM 549 C CA . ALA A 1 68 ? 19.392 3.814 -12.857 1.00 86.06 68 ALA A CA 1
ATOM 550 C C . ALA A 1 68 ? 19.715 4.953 -11.880 1.00 86.06 68 ALA A C 1
ATOM 552 O O . ALA A 1 68 ? 19.179 4.997 -10.778 1.00 86.06 68 ALA A O 1
ATOM 553 N N . LYS A 1 69 ? 20.600 5.876 -12.274 1.00 76.31 69 LYS A N 1
ATOM 554 C CA . LYS A 1 69 ? 20.977 7.020 -11.423 1.00 76.31 69 LYS A CA 1
ATOM 555 C C . LYS A 1 69 ? 20.139 8.264 -11.699 1.00 76.31 69 LYS A C 1
ATOM 557 O O . LYS A 1 69 ? 19.728 8.911 -10.747 1.00 76.31 69 LYS A O 1
ATOM 562 N N . ASP A 1 70 ? 19.829 8.520 -12.968 1.00 87.94 70 ASP A N 1
ATOM 563 C CA . ASP A 1 70 ? 19.054 9.679 -13.402 1.00 87.94 70 ASP A CA 1
ATOM 564 C C . ASP A 1 70 ? 17.927 9.220 -14.331 1.00 87.94 70 ASP A C 1
ATOM 566 O O . ASP A 1 70 ? 18.171 8.600 -15.367 1.00 87.94 70 ASP A O 1
ATOM 570 N N . VAL A 1 71 ? 16.685 9.498 -13.936 1.00 90.44 71 VAL A N 1
ATOM 571 C CA . VAL A 1 71 ? 15.473 9.224 -14.717 1.00 90.44 71 VAL A CA 1
ATOM 572 C C . VAL A 1 71 ? 14.577 10.456 -14.687 1.00 90.44 71 VAL A C 1
ATOM 574 O O . VAL A 1 71 ? 14.508 11.144 -13.671 1.00 90.44 71 VAL A O 1
ATOM 577 N N . GLU A 1 72 ? 13.873 10.732 -15.784 1.00 90.56 72 GLU A N 1
ATOM 578 C CA . GLU A 1 72 ? 12.898 11.832 -15.837 1.00 90.56 72 GLU A CA 1
ATOM 579 C C . GLU A 1 72 ? 11.635 11.492 -15.030 1.00 90.56 72 GLU A C 1
ATOM 581 O O . GLU A 1 72 ? 11.092 12.335 -14.318 1.00 90.56 72 GLU A O 1
ATOM 586 N N . TYR A 1 73 ? 11.208 10.225 -15.086 1.00 90.44 73 TYR A N 1
ATOM 587 C CA . TYR A 1 73 ? 10.018 9.734 -14.400 1.00 90.44 73 TYR A CA 1
ATOM 588 C C . TYR A 1 73 ? 10.296 8.438 -13.638 1.00 90.44 73 TYR A C 1
ATOM 590 O O . TYR A 1 73 ? 10.881 7.493 -14.167 1.00 90.44 73 TYR A O 1
ATOM 598 N N . LEU A 1 74 ? 9.793 8.372 -12.402 1.00 92.38 74 LEU A N 1
ATOM 599 C CA . LEU A 1 74 ? 9.729 7.154 -11.600 1.00 92.38 74 LEU A CA 1
ATOM 600 C C . LEU A 1 74 ? 8.273 6.719 -11.460 1.00 92.38 74 LEU A C 1
ATOM 602 O O . LEU A 1 74 ? 7.476 7.376 -10.787 1.00 92.38 74 LEU A O 1
ATOM 606 N N . PHE A 1 75 ? 7.928 5.571 -12.039 1.00 93.94 75 PHE A N 1
ATOM 607 C CA . PHE A 1 75 ? 6.617 4.980 -11.803 1.00 93.94 75 PHE A CA 1
ATOM 608 C C . PHE A 1 75 ? 6.613 4.174 -10.495 1.00 93.94 75 PHE A C 1
ATOM 610 O O . PHE A 1 75 ? 7.015 3.009 -10.452 1.00 93.94 75 PHE A O 1
ATOM 617 N N . TRP A 1 76 ? 6.153 4.800 -9.409 1.00 93.69 76 TRP A N 1
ATOM 618 C CA . TRP A 1 76 ? 6.037 4.153 -8.100 1.00 93.69 76 TRP A CA 1
ATOM 619 C C . TRP A 1 76 ? 4.793 3.261 -8.019 1.00 93.69 76 TRP A C 1
ATOM 621 O O . TRP A 1 76 ? 3.674 3.722 -7.787 1.00 93.69 76 TRP A O 1
ATOM 631 N N . VAL A 1 77 ? 4.981 1.955 -8.202 1.00 94.94 77 VAL A N 1
ATOM 632 C CA . VAL A 1 77 ? 3.866 1.000 -8.237 1.00 94.94 77 VAL A CA 1
ATOM 633 C C . VAL A 1 77 ? 3.432 0.594 -6.828 1.00 94.94 77 VAL A C 1
ATOM 635 O O . VAL A 1 77 ? 4.252 0.190 -6.002 1.00 94.94 77 VAL A O 1
ATOM 638 N N . GLY A 1 78 ? 2.131 0.715 -6.546 1.00 94.75 78 GLY A N 1
ATOM 639 C CA . GLY A 1 78 ? 1.506 0.281 -5.292 1.00 94.75 78 GLY A CA 1
ATOM 640 C C . GLY A 1 78 ? 1.195 -1.221 -5.256 1.00 94.75 78 GLY A C 1
ATOM 641 O O . GLY A 1 78 ? 1.320 -1.919 -6.259 1.00 94.75 78 GLY A O 1
ATOM 642 N N . CYS A 1 79 ? 0.729 -1.721 -4.107 1.00 95.38 79 CYS A N 1
ATOM 643 C CA . CYS A 1 79 ? 0.503 -3.155 -3.878 1.00 95.38 79 CYS A CA 1
ATOM 644 C C . CYS A 1 79 ? -0.391 -3.806 -4.946 1.00 95.38 79 CYS A C 1
ATOM 646 O O . CYS A 1 79 ? -0.059 -4.873 -5.450 1.00 95.38 79 CYS A O 1
ATOM 648 N N . ALA A 1 80 ? -1.482 -3.142 -5.339 1.00 95.38 80 ALA A N 1
ATOM 649 C CA . ALA A 1 80 ? -2.390 -3.660 -6.361 1.00 95.38 80 ALA A CA 1
ATOM 650 C C . ALA A 1 80 ? -1.687 -3.832 -7.718 1.00 95.38 80 ALA A C 1
ATOM 652 O O . ALA A 1 80 ? -1.771 -4.890 -8.329 1.00 95.38 80 ALA A O 1
ATOM 653 N N . GLY A 1 81 ? -0.932 -2.825 -8.162 1.00 96.00 81 GLY A N 1
ATOM 654 C CA . GLY A 1 81 ? -0.184 -2.896 -9.420 1.00 96.00 81 GLY A CA 1
ATOM 655 C C . GLY A 1 81 ? 0.952 -3.922 -9.403 1.00 96.00 81 GLY A C 1
ATOM 656 O O . GLY A 1 81 ? 1.303 -4.454 -10.451 1.00 96.00 81 GLY A O 1
ATOM 657 N N . SER A 1 82 ? 1.496 -4.231 -8.223 1.00 95.44 82 SER A N 1
ATOM 658 C CA . SER A 1 82 ? 2.539 -5.246 -8.049 1.00 95.44 82 SER A CA 1
ATOM 659 C C . SER A 1 82 ? 1.999 -6.672 -7.950 1.00 95.44 82 SER A C 1
ATOM 661 O O . SER A 1 82 ? 2.641 -7.591 -8.454 1.00 95.44 82 SER A O 1
ATOM 663 N N . PHE A 1 83 ? 0.846 -6.880 -7.310 1.00 95.06 83 PHE A N 1
ATOM 664 C CA . PHE A 1 83 ? 0.416 -8.210 -6.869 1.00 95.06 83 PHE A CA 1
ATOM 665 C C . PHE A 1 83 ? -0.933 -8.675 -7.426 1.00 95.06 83 PHE A C 1
ATOM 667 O O . PHE A 1 83 ? -1.071 -9.861 -7.717 1.00 95.06 83 PHE A O 1
ATOM 674 N N . ASP A 1 84 ? -1.892 -7.777 -7.645 1.00 94.69 84 ASP A N 1
ATOM 675 C CA . ASP A 1 84 ? -3.226 -8.127 -8.145 1.00 94.69 84 ASP A CA 1
ATOM 676 C C . ASP A 1 84 ? -3.222 -8.249 -9.678 1.00 94.69 84 ASP A C 1
ATOM 678 O O . ASP A 1 84 ? -2.875 -7.309 -10.391 1.00 94.69 84 ASP A O 1
ATOM 682 N N . ASP A 1 85 ? -3.624 -9.403 -10.214 1.00 93.75 85 ASP A N 1
ATOM 683 C CA . ASP A 1 85 ? -3.530 -9.686 -11.654 1.00 93.75 85 ASP A CA 1
ATOM 684 C C . ASP A 1 85 ? -4.398 -8.781 -12.532 1.00 93.75 85 ASP A C 1
ATOM 686 O O . ASP A 1 85 ? -4.073 -8.537 -13.701 1.00 93.75 85 ASP A O 1
ATOM 690 N N . ARG A 1 86 ? -5.496 -8.246 -11.990 1.00 95.50 86 ARG A N 1
ATOM 691 C CA . ARG A 1 86 ? -6.325 -7.273 -12.700 1.00 95.50 86 ARG A CA 1
ATOM 692 C C . ARG A 1 86 ? -5.610 -5.927 -12.760 1.00 95.50 86 ARG A C 1
ATOM 694 O O . ARG A 1 86 ? -5.577 -5.318 -13.829 1.00 95.50 86 ARG A O 1
ATOM 701 N N . TYR A 1 87 ? -5.009 -5.479 -11.662 1.00 96.56 87 TYR A N 1
ATOM 702 C CA . TYR A 1 87 ? -4.336 -4.181 -11.599 1.00 96.56 87 TYR A CA 1
ATOM 703 C C . TYR A 1 87 ? -2.920 -4.176 -12.185 1.00 96.56 87 TYR A C 1
ATOM 705 O O . TYR A 1 87 ? -2.514 -3.147 -12.728 1.00 96.56 87 TYR A O 1
ATOM 713 N N . LYS A 1 88 ? -2.215 -5.314 -12.234 1.00 96.25 88 LYS A N 1
ATOM 714 C CA . LYS A 1 88 ? -0.976 -5.466 -13.020 1.00 96.25 88 LYS A CA 1
ATOM 715 C C . LYS A 1 88 ? -1.185 -5.022 -14.468 1.00 96.25 88 LYS A C 1
ATOM 717 O O . LYS A 1 88 ? -0.342 -4.327 -15.025 1.00 96.25 88 LYS A O 1
ATOM 722 N N . LYS A 1 89 ? -2.333 -5.338 -15.085 1.00 96.75 89 LYS A N 1
ATOM 723 C CA . LYS A 1 89 ? -2.658 -4.901 -16.461 1.00 96.75 89 LYS A CA 1
ATOM 724 C C . LYS A 1 89 ? -2.675 -3.375 -16.601 1.00 96.75 89 LYS A C 1
ATOM 726 O O . LYS A 1 89 ? -2.236 -2.862 -17.629 1.00 96.75 89 LYS A O 1
ATOM 731 N N . VAL A 1 90 ? -3.136 -2.658 -15.574 1.00 96.69 90 VAL A N 1
ATOM 732 C CA . VAL A 1 90 ? -3.144 -1.187 -15.543 1.00 96.69 90 VAL A CA 1
ATOM 733 C C . VAL A 1 90 ? -1.716 -0.656 -15.451 1.00 96.69 90 VAL A C 1
ATOM 735 O O . VAL A 1 90 ? -1.322 0.146 -16.292 1.00 96.69 90 VAL A O 1
ATOM 738 N N . SER A 1 91 ? -0.908 -1.168 -14.516 1.00 96.69 91 SER A N 1
ATOM 739 C CA . SER A 1 91 ? 0.506 -0.784 -14.386 1.00 96.69 91 SER A CA 1
ATOM 740 C C . SER A 1 91 ? 1.291 -1.015 -15.677 1.00 96.69 91 SER A C 1
ATOM 742 O O . SER A 1 91 ? 2.013 -0.133 -16.135 1.00 96.69 91 SER A O 1
ATOM 744 N N . ARG A 1 92 ? 1.089 -2.164 -16.329 1.00 96.25 92 ARG A N 1
ATOM 745 C CA . ARG A 1 92 ? 1.717 -2.470 -17.622 1.00 96.25 92 ARG A CA 1
ATOM 746 C C . ARG A 1 92 ? 1.242 -1.537 -18.739 1.00 96.25 92 ARG A C 1
ATOM 748 O O . ARG A 1 92 ? 2.029 -1.204 -19.617 1.00 96.25 92 ARG A O 1
ATOM 755 N N . SER A 1 93 ? -0.023 -1.117 -18.723 1.00 96.44 93 SER A N 1
ATOM 756 C CA . SER A 1 93 ? -0.564 -0.181 -19.721 1.00 96.44 93 SER A CA 1
ATOM 757 C C . SER A 1 93 ? 0.031 1.217 -19.567 1.00 96.44 93 SER A C 1
ATOM 759 O O . SER A 1 93 ? 0.379 1.828 -20.569 1.00 96.44 93 SER A O 1
ATOM 761 N N . ILE A 1 94 ? 0.225 1.683 -18.330 1.00 95.56 94 ILE A N 1
ATOM 762 C CA . ILE A 1 94 ? 0.914 2.951 -18.047 1.00 95.56 94 ILE A CA 1
ATOM 763 C C . ILE A 1 94 ? 2.336 2.919 -18.613 1.00 95.56 94 ILE A C 1
ATOM 765 O O . ILE A 1 94 ? 2.709 3.820 -19.357 1.00 95.56 94 ILE A O 1
ATOM 769 N N . VAL A 1 95 ? 3.097 1.853 -18.341 1.00 94.94 95 VAL A N 1
ATOM 770 C CA . VAL A 1 95 ? 4.458 1.703 -18.889 1.00 94.94 95 VAL A CA 1
ATOM 771 C C . VAL A 1 95 ? 4.456 1.750 -20.416 1.00 94.94 95 VAL A C 1
ATOM 773 O O . VAL A 1 95 ? 5.296 2.420 -20.994 1.00 94.94 95 VAL A O 1
ATOM 776 N N . LYS A 1 96 ? 3.499 1.097 -21.086 1.00 93.50 96 LYS A N 1
ATOM 777 C CA . LYS A 1 96 ? 3.407 1.121 -22.557 1.00 93.50 96 LYS A CA 1
ATOM 778 C C . LYS A 1 96 ? 3.121 2.505 -23.145 1.00 93.50 96 LYS A C 1
ATOM 780 O O . LYS A 1 96 ? 3.464 2.725 -24.297 1.00 93.50 96 LYS A O 1
ATOM 785 N N . ILE A 1 97 ? 2.448 3.384 -22.403 1.00 94.12 97 ILE A N 1
ATOM 786 C CA . ILE A 1 97 ? 2.124 4.748 -22.852 1.00 94.12 97 ILE A CA 1
ATOM 787 C C . ILE A 1 97 ? 3.310 5.692 -22.634 1.00 94.12 97 ILE A C 1
ATOM 789 O O . ILE A 1 97 ? 3.502 6.613 -23.418 1.00 94.12 97 ILE A O 1
ATOM 793 N N . LEU A 1 98 ? 4.064 5.481 -21.554 1.00 89.38 98 LEU A N 1
ATOM 794 C CA . LEU A 1 98 ? 5.168 6.350 -21.143 1.00 89.38 98 LEU A CA 1
ATOM 795 C C . LEU A 1 98 ? 6.536 5.926 -21.697 1.00 89.38 98 LEU A C 1
ATOM 797 O O . LEU A 1 98 ? 7.500 6.662 -21.498 1.00 89.38 98 LEU A O 1
ATOM 801 N N . LYS A 1 99 ? 6.635 4.738 -22.305 1.00 72.25 99 LYS A N 1
ATOM 802 C CA . LYS A 1 99 ? 7.866 4.241 -22.932 1.00 72.25 99 LYS A CA 1
ATOM 803 C C . LYS A 1 99 ? 8.166 4.976 -24.236 1.00 72.25 99 LYS A C 1
ATOM 805 O O . LYS A 1 99 ? 7.206 5.274 -24.978 1.00 72.25 99 LYS A O 1
#

Radius of gyration: 18.91 Å; Cα contacts (8 Å, |Δi|>4): 60; chains: 1; bounding box: 43×38×44 Å